Protein AF-A0A533WCR4-F1 (afdb_monomer)

Sequence (95 aa):
MRKASFYWSRDPDLPYRIWPLIVPEEGGPTKIPLSVEDAKTQMFDFFKRFELAGGSLGRGSHRIAASVTVKWGRHSYIEKGQVEGRSRPVVVRIE

Radius of gyration: 18.5 Å; Cα contacts (8 Å, |Δi|>4): 135; chains: 1; bounding box: 47×21×49 Å

Structure (mmCIF, N/CA/C/O backbone):
data_AF-A0A533WCR4-F1
#
_entry.id   AF-A0A533WCR4-F1
#
loop_
_atom_site.group_PDB
_atom_site.id
_atom_site.type_symbol
_atom_site.label_atom_id
_atom_site.label_alt_id
_atom_site.label_comp_id
_atom_site.label_asym_id
_atom_site.label_entity_id
_atom_site.label_seq_id
_atom_site.pdbx_PDB_ins_code
_atom_site.Cartn_x
_atom_site.Cartn_y
_atom_site.Cartn_z
_atom_site.occupancy
_atom_site.B_iso_or_equiv
_atom_site.auth_seq_id
_atom_site.auth_comp_id
_atom_site.auth_asym_id
_atom_site.auth_atom_id
_atom_site.pdbx_PDB_model_num
ATOM 1 N N . MET A 1 1 ? 0.262 10.242 3.939 1.00 79.06 1 MET A N 1
ATOM 2 C CA . MET A 1 1 ? -0.053 9.334 2.822 1.00 79.06 1 MET A CA 1
ATOM 3 C C . MET A 1 1 ? 1.246 8.782 2.265 1.00 79.06 1 MET A C 1
ATOM 5 O O . MET A 1 1 ? 2.071 9.577 1.825 1.00 79.06 1 MET A O 1
ATOM 9 N N . ARG A 1 2 ? 1.430 7.458 2.279 1.00 88.94 2 ARG A N 1
ATOM 10 C CA . ARG A 1 2 ? 2.545 6.789 1.587 1.00 88.94 2 ARG A CA 1
ATOM 11 C C . ARG A 1 2 ? 2.380 6.916 0.070 1.00 88.94 2 ARG A C 1
ATOM 13 O O . ARG A 1 2 ? 1.269 6.769 -0.439 1.00 88.94 2 ARG A O 1
ATOM 20 N N . LYS A 1 3 ? 3.463 7.224 -0.643 1.00 91.94 3 LYS A N 1
ATOM 21 C CA . LYS A 1 3 ? 3.452 7.442 -2.098 1.00 91.94 3 LYS A CA 1
ATO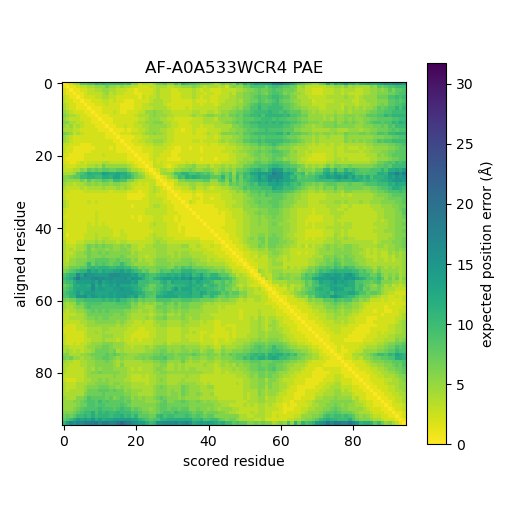M 22 C C . LYS A 1 3 ? 4.602 6.690 -2.752 1.00 91.94 3 LYS A C 1
ATOM 24 O O . LYS A 1 3 ? 5.634 6.483 -2.125 1.00 91.94 3 LYS A O 1
ATOM 29 N N . ALA A 1 4 ? 4.431 6.338 -4.018 1.00 92.38 4 ALA A N 1
ATOM 30 C CA . ALA A 1 4 ? 5.511 5.863 -4.864 1.00 92.38 4 ALA A CA 1
ATOM 31 C C . ALA A 1 4 ? 5.575 6.730 -6.122 1.00 92.38 4 ALA A C 1
ATOM 33 O O . ALA A 1 4 ? 4.537 7.093 -6.678 1.00 92.38 4 ALA A O 1
ATOM 34 N N . SER A 1 5 ? 6.791 7.046 -6.551 1.00 90.44 5 SER A N 1
ATOM 35 C CA . SER A 1 5 ? 7.067 7.731 -7.813 1.00 90.44 5 SER A CA 1
ATOM 36 C C . SER A 1 5 ? 7.979 6.856 -8.653 1.00 90.44 5 SER A C 1
ATOM 38 O O . SER A 1 5 ? 8.891 6.237 -8.117 1.00 90.44 5 SER A O 1
ATOM 40 N N . PHE A 1 6 ? 7.770 6.815 -9.962 1.00 91.25 6 PHE A N 1
ATOM 41 C CA . PHE A 1 6 ? 8.685 6.115 -10.857 1.00 91.25 6 PHE A CA 1
ATOM 42 C C . PHE A 1 6 ? 9.795 7.048 -11.331 1.00 91.25 6 PHE A C 1
ATOM 44 O O . PHE A 1 6 ? 9.535 8.203 -11.671 1.00 91.25 6 PHE A O 1
ATOM 51 N N . TYR A 1 7 ? 11.019 6.535 -11.380 1.00 91.12 7 TYR A N 1
ATOM 52 C CA . TYR A 1 7 ? 12.173 7.234 -11.935 1.00 91.12 7 TYR A CA 1
ATOM 53 C C . TYR A 1 7 ? 12.972 6.311 -12.853 1.00 91.12 7 TYR A C 1
ATOM 55 O O . TYR A 1 7 ? 12.815 5.090 -12.826 1.00 91.12 7 TYR A O 1
ATOM 63 N N . TRP A 1 8 ? 13.823 6.910 -13.683 1.00 92.75 8 TRP A N 1
ATOM 64 C CA . TRP A 1 8 ? 14.737 6.166 -14.538 1.00 92.75 8 TRP A CA 1
ATOM 65 C C . TRP A 1 8 ? 16.043 5.895 -13.789 1.00 92.75 8 TRP A C 1
ATOM 67 O O . TRP A 1 8 ? 16.829 6.815 -13.560 1.00 92.75 8 TRP A O 1
ATOM 77 N N . SER A 1 9 ? 16.279 4.645 -13.411 1.00 92.88 9 SER A N 1
ATOM 78 C CA . SER A 1 9 ? 17.515 4.211 -12.775 1.00 92.88 9 SER A CA 1
ATOM 79 C C . SER A 1 9 ? 18.583 3.825 -13.800 1.00 92.88 9 SER A C 1
ATOM 81 O O . SER A 1 9 ? 18.293 3.348 -14.902 1.00 92.88 9 SER A O 1
ATOM 83 N N . ARG A 1 10 ? 19.843 4.045 -13.418 1.00 93.94 10 ARG A N 1
ATOM 84 C CA . ARG A 1 10 ? 21.040 3.525 -14.103 1.00 93.94 10 ARG A CA 1
ATOM 85 C C . ARG A 1 10 ? 21.769 2.467 -13.277 1.00 93.94 10 ARG A C 1
ATOM 87 O O . ARG A 1 10 ? 22.837 2.027 -13.681 1.00 93.94 10 ARG A O 1
ATOM 94 N N . ASP A 1 11 ? 21.208 2.117 -12.129 1.00 93.38 11 ASP A N 1
ATOM 95 C CA . ASP A 1 11 ? 21.745 1.094 -11.248 1.00 93.38 11 ASP A CA 1
ATOM 96 C C . ASP A 1 11 ? 21.604 -0.287 -11.919 1.00 93.38 11 ASP A C 1
ATOM 98 O O . ASP A 1 11 ? 20.478 -0.662 -12.267 1.00 93.38 11 ASP A O 1
ATOM 102 N N . PRO A 1 12 ? 22.714 -1.005 -12.170 1.00 93.38 12 PRO A N 1
ATOM 103 C CA . PRO A 1 12 ? 22.678 -2.322 -12.795 1.00 93.38 12 PRO A CA 1
ATOM 104 C C . PRO A 1 12 ? 22.119 -3.416 -11.877 1.00 93.38 12 PRO A C 1
ATOM 106 O O . PRO A 1 12 ? 21.704 -4.451 -12.393 1.00 93.38 12 PRO A O 1
ATOM 109 N N . ASP A 1 13 ? 22.086 -3.198 -10.559 1.00 93.81 13 ASP A N 1
ATOM 110 C CA . ASP A 1 13 ? 21.626 -4.194 -9.586 1.00 93.81 13 ASP A CA 1
ATOM 111 C C . ASP A 1 13 ? 20.093 -4.221 -9.463 1.00 93.81 13 ASP A C 1
ATOM 113 O O . ASP A 1 13 ? 19.516 -5.154 -8.902 1.00 93.81 13 ASP A O 1
ATOM 117 N N . LEU A 1 14 ? 19.405 -3.215 -10.017 1.00 94.19 14 LEU A N 1
ATOM 118 C CA . LEU A 1 14 ? 17.947 -3.153 -10.034 1.00 94.19 14 LEU A CA 1
ATOM 119 C C . LEU A 1 14 ? 17.362 -3.936 -11.217 1.00 94.19 14 LEU A C 1
ATOM 121 O O . LEU A 1 14 ? 17.875 -3.869 -12.336 1.00 94.19 14 LEU A O 1
ATOM 125 N N . PRO A 1 15 ? 16.211 -4.608 -11.033 1.00 93.06 15 PRO A N 1
ATOM 126 C CA . PRO A 1 15 ? 15.669 -5.507 -12.050 1.00 93.06 15 PRO A CA 1
ATOM 127 C C . PRO A 1 15 ? 15.113 -4.782 -13.288 1.00 93.06 15 PRO A C 1
ATOM 129 O O . PRO A 1 15 ? 14.990 -5.396 -14.347 1.00 93.06 15 PRO A O 1
ATOM 132 N N . TYR A 1 16 ? 14.772 -3.487 -13.189 1.00 93.88 16 TYR A N 1
ATOM 133 C CA . TYR A 1 16 ? 14.260 -2.697 -14.315 1.00 93.88 16 TYR A CA 1
ATOM 134 C C . TYR A 1 16 ? 14.784 -1.258 -14.310 1.00 93.88 16 TYR A C 1
ATOM 136 O O . TYR A 1 16 ? 15.026 -0.661 -13.264 1.00 93.88 16 TYR A O 1
ATOM 144 N N . ARG A 1 17 ? 14.869 -0.658 -15.508 1.00 92.12 17 ARG A N 1
ATOM 145 C CA . ARG A 1 17 ? 15.287 0.745 -15.686 1.00 92.12 17 ARG A CA 1
ATOM 146 C C . ARG A 1 17 ? 14.286 1.756 -15.144 1.00 92.12 17 ARG A C 1
ATOM 148 O O . ARG A 1 17 ? 14.699 2.796 -14.657 1.00 92.12 17 ARG A O 1
ATOM 155 N N . ILE A 1 18 ? 12.986 1.494 -15.261 1.00 91.50 18 ILE A N 1
ATOM 156 C CA . ILE A 1 18 ? 11.967 2.319 -14.605 1.00 91.50 18 ILE A CA 1
ATOM 157 C C . ILE A 1 18 ? 11.672 1.658 -13.269 1.00 91.50 18 ILE A C 1
ATOM 159 O O . ILE A 1 18 ? 11.215 0.517 -13.239 1.00 91.50 18 ILE A O 1
ATOM 163 N N . TRP A 1 19 ? 11.940 2.369 -12.181 1.00 94.44 19 TRP A N 1
ATOM 164 C CA . TRP A 1 19 ? 11.926 1.785 -10.847 1.00 94.44 19 TRP A CA 1
ATOM 165 C C . TRP A 1 19 ? 11.166 2.666 -9.848 1.00 94.44 19 TRP A C 1
ATOM 167 O O . TRP A 1 19 ? 11.160 3.892 -10.013 1.00 94.44 19 TRP A O 1
ATOM 177 N N . PRO A 1 20 ? 10.452 2.089 -8.858 1.00 93.88 20 PRO A N 1
ATOM 178 C CA . PRO A 1 20 ? 9.733 2.873 -7.872 1.00 93.88 20 PRO A CA 1
ATOM 179 C C . PRO A 1 20 ? 10.679 3.426 -6.803 1.00 93.88 20 PRO A C 1
ATOM 181 O O . PRO A 1 20 ? 11.535 2.734 -6.263 1.00 93.88 20 PRO A O 1
ATOM 184 N N . LEU A 1 21 ? 10.446 4.679 -6.446 1.00 94.00 21 LEU A N 1
ATOM 185 C CA . LEU A 1 21 ? 10.966 5.337 -5.261 1.00 94.00 21 LEU A CA 1
ATOM 186 C C . LEU A 1 21 ? 9.816 5.478 -4.264 1.00 94.00 21 LEU A C 1
ATOM 188 O O . LEU A 1 21 ? 8.821 6.149 -4.558 1.00 94.00 21 LEU A O 1
ATOM 192 N N . ILE A 1 22 ? 9.937 4.848 -3.097 1.00 94.06 22 ILE A N 1
ATOM 193 C CA . ILE A 1 22 ? 8.889 4.846 -2.074 1.00 94.06 22 ILE A CA 1
ATOM 194 C C . ILE A 1 22 ? 9.141 5.987 -1.094 1.00 94.06 22 ILE A C 1
ATOM 196 O O . ILE A 1 22 ? 10.178 6.061 -0.435 1.00 94.06 22 ILE A O 1
ATOM 200 N N . VAL A 1 23 ? 8.155 6.871 -0.979 1.00 91.38 23 VAL A N 1
ATOM 201 C CA . VAL A 1 23 ? 8.147 7.996 -0.048 1.00 91.38 23 VAL A CA 1
ATOM 202 C C . VAL A 1 23 ? 7.301 7.603 1.168 1.00 91.38 23 VAL A C 1
ATOM 204 O O . VAL A 1 23 ? 6.078 7.430 1.035 1.00 91.38 23 VAL A O 1
ATOM 207 N N . PRO A 1 24 ? 7.917 7.424 2.352 1.00 85.75 24 PRO A N 1
ATOM 208 C CA . PRO A 1 24 ? 7.183 7.082 3.559 1.00 85.75 24 PRO A CA 1
ATOM 209 C C . PRO A 1 24 ? 6.273 8.234 3.995 1.00 85.75 24 PRO A C 1
ATOM 211 O O . PRO A 1 24 ? 6.497 9.402 3.694 1.00 85.75 24 PRO A O 1
ATOM 214 N N . GLU A 1 25 ? 5.222 7.887 4.729 1.00 81.50 25 GLU A N 1
ATOM 215 C CA . GLU A 1 25 ? 4.220 8.849 5.189 1.00 81.50 25 GLU A CA 1
ATOM 216 C C . GLU A 1 25 ? 4.758 9.841 6.229 1.00 81.50 25 GLU A C 1
ATOM 218 O O . GLU A 1 25 ? 4.305 10.980 6.266 1.00 81.50 25 GLU A O 1
ATOM 223 N N . GLU A 1 26 ? 5.723 9.416 7.043 1.00 78.19 26 GLU A N 1
ATOM 224 C CA . GLU A 1 26 ? 6.204 10.137 8.231 1.00 78.19 26 GLU A CA 1
ATOM 225 C C . GLU A 1 26 ? 7.410 11.051 7.945 1.00 78.19 26 GLU A C 1
ATOM 227 O O . GLU A 1 26 ? 8.113 11.460 8.860 1.00 78.19 26 GLU A O 1
ATOM 232 N N . GLY A 1 27 ? 7.682 11.363 6.672 1.00 74.62 27 GLY A N 1
ATOM 233 C CA . GLY A 1 27 ? 8.770 12.276 6.290 1.00 74.62 27 GLY A CA 1
ATOM 234 C C . GLY A 1 27 ? 10.185 11.690 6.394 1.00 74.62 27 GLY A C 1
ATOM 235 O O . GLY A 1 27 ? 11.158 12.429 6.285 1.00 74.62 27 GLY A O 1
ATOM 236 N N . GLY A 1 28 ? 10.312 10.374 6.589 1.00 79.81 28 GLY A N 1
ATOM 237 C CA . GLY A 1 28 ? 11.597 9.670 6.560 1.00 79.81 28 GLY A CA 1
ATOM 238 C C . GLY A 1 28 ? 12.257 9.640 5.169 1.00 79.81 28 GLY A C 1
ATOM 239 O O . GLY A 1 28 ? 11.639 10.038 4.176 1.00 79.81 28 GLY A O 1
ATOM 240 N N . PRO A 1 29 ? 13.501 9.131 5.073 1.00 85.81 29 PRO A N 1
ATOM 241 C CA . PRO A 1 29 ? 14.209 9.044 3.804 1.00 85.81 29 PRO A CA 1
ATOM 242 C C . PRO A 1 29 ? 13.446 8.162 2.816 1.00 85.81 29 PRO A C 1
ATOM 244 O O . PRO A 1 29 ? 12.850 7.141 3.179 1.00 85.81 29 PRO A O 1
ATOM 247 N N . THR A 1 30 ? 13.478 8.564 1.550 1.00 88.38 30 THR A N 1
ATOM 248 C CA . THR A 1 30 ? 12.925 7.771 0.457 1.00 88.38 30 THR A CA 1
ATOM 249 C C . THR A 1 30 ? 13.653 6.442 0.357 1.00 88.38 30 THR A C 1
ATOM 251 O O . THR A 1 30 ? 14.879 6.395 0.463 1.00 88.38 30 THR A O 1
ATOM 254 N N . LYS A 1 31 ? 12.905 5.370 0.120 1.00 91.62 31 LYS A N 1
ATOM 255 C CA . LYS A 1 31 ? 13.451 4.023 -0.002 1.00 91.62 31 LYS A CA 1
ATOM 256 C C . LYS A 1 31 ? 13.431 3.581 -1.458 1.00 91.62 31 LYS A C 1
ATOM 258 O O . LYS A 1 31 ? 12.423 3.753 -2.145 1.00 91.62 31 LYS A O 1
ATOM 263 N N . ILE A 1 32 ? 14.549 3.021 -1.907 1.00 94.50 32 ILE A N 1
ATOM 264 C CA . ILE A 1 32 ? 14.683 2.367 -3.208 1.00 94.50 32 ILE A CA 1
ATOM 265 C C . ILE A 1 32 ? 14.611 0.864 -2.934 1.00 94.50 32 ILE A C 1
ATOM 267 O O . ILE A 1 32 ? 15.513 0.343 -2.277 1.00 94.50 32 ILE A O 1
ATOM 271 N N . PRO A 1 33 ? 13.542 0.173 -3.356 1.00 95.19 33 PRO A N 1
ATOM 272 C CA . PRO A 1 33 ? 13.452 -1.269 -3.184 1.00 95.19 33 PRO A CA 1
ATOM 273 C C . PRO A 1 33 ? 14.514 -1.992 -4.009 1.00 95.19 33 PRO A C 1
ATOM 275 O O . PRO A 1 33 ? 14.874 -1.516 -5.082 1.00 95.19 33 PRO A O 1
ATOM 278 N N . LEU A 1 34 ? 14.981 -3.150 -3.553 1.00 95.25 34 LEU A N 1
ATOM 279 C CA . LEU A 1 34 ? 15.994 -3.937 -4.277 1.00 95.25 34 LEU A CA 1
ATOM 280 C C . LEU A 1 34 ? 15.378 -5.002 -5.198 1.00 95.25 34 LEU A C 1
ATOM 282 O O . LEU A 1 34 ? 16.036 -5.519 -6.094 1.00 95.25 34 LEU A O 1
ATOM 286 N N . SER A 1 35 ? 14.099 -5.324 -5.003 1.00 95.62 35 SER A N 1
ATOM 287 C CA . SER A 1 35 ? 13.350 -6.280 -5.823 1.00 95.62 35 SER A CA 1
ATOM 288 C C . SER A 1 35 ? 11.877 -5.886 -5.942 1.00 95.62 35 SER A C 1
ATOM 290 O O . SER A 1 35 ? 11.402 -4.948 -5.295 1.00 95.62 35 SER A O 1
ATOM 292 N N . VAL A 1 36 ? 11.130 -6.598 -6.790 1.00 93.81 36 VAL A N 1
ATOM 293 C CA . VAL A 1 36 ? 9.683 -6.377 -6.949 1.00 93.81 36 VAL A CA 1
ATOM 294 C C . VAL A 1 36 ? 8.938 -6.756 -5.669 1.00 93.81 36 VAL A C 1
ATOM 296 O O . VAL A 1 36 ? 8.003 -6.066 -5.266 1.00 93.81 36 VAL A O 1
ATOM 299 N N . GLU A 1 37 ? 9.354 -7.838 -5.020 1.00 95.44 37 GLU A N 1
ATOM 300 C CA . GLU A 1 37 ? 8.812 -8.316 -3.749 1.00 95.44 37 GLU A CA 1
ATOM 301 C C . GLU A 1 37 ? 9.047 -7.284 -2.647 1.00 95.44 37 GLU A C 1
AT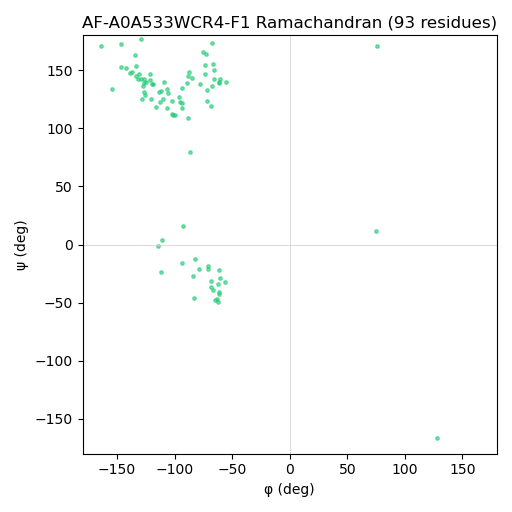OM 303 O O . GLU A 1 37 ? 8.106 -6.897 -1.956 1.00 95.44 37 GLU A O 1
ATOM 308 N N . ASP A 1 38 ? 10.268 -6.757 -2.556 1.00 94.75 38 ASP A N 1
ATOM 309 C CA . ASP A 1 38 ? 10.612 -5.699 -1.610 1.00 94.75 38 ASP A CA 1
ATOM 310 C C . ASP A 1 38 ? 9.782 -4.428 -1.869 1.00 94.75 38 ASP A C 1
ATOM 312 O O . ASP A 1 38 ? 9.232 -3.832 -0.942 1.00 94.75 38 ASP A O 1
ATOM 316 N N . ALA A 1 39 ? 9.564 -4.060 -3.138 1.00 93.44 39 ALA A N 1
ATOM 317 C CA . ALA A 1 39 ? 8.704 -2.931 -3.489 1.00 93.44 39 ALA A CA 1
ATOM 318 C C . ALA A 1 39 ? 7.252 -3.133 -3.025 1.00 93.44 39 ALA A C 1
ATOM 320 O O . ALA A 1 39 ? 6.637 -2.200 -2.498 1.00 93.44 39 ALA A O 1
ATOM 321 N N . LYS A 1 40 ? 6.703 -4.345 -3.192 1.00 92.88 40 LYS A N 1
ATOM 322 C CA . LYS A 1 40 ? 5.346 -4.684 -2.736 1.00 92.88 40 LYS A CA 1
ATOM 323 C C . LYS A 1 40 ? 5.238 -4.566 -1.223 1.00 92.88 40 LYS A C 1
ATOM 325 O O . LYS A 1 40 ? 4.333 -3.885 -0.746 1.00 92.88 40 LYS A O 1
ATOM 330 N N . THR A 1 41 ? 6.173 -5.157 -0.486 1.00 93.12 41 THR A N 1
ATOM 331 C CA . THR A 1 41 ? 6.156 -5.130 0.978 1.00 93.12 41 THR A CA 1
ATOM 332 C C . THR A 1 41 ? 6.330 -3.713 1.508 1.00 93.12 41 THR A C 1
ATOM 334 O O . THR A 1 41 ? 5.518 -3.241 2.302 1.00 93.12 41 THR A O 1
ATOM 337 N N . GLN A 1 42 ? 7.308 -2.958 1.010 1.00 91.25 42 GLN A N 1
ATOM 338 C CA . GLN A 1 42 ? 7.509 -1.580 1.453 1.00 91.25 42 GLN A CA 1
ATOM 339 C C . GLN A 1 42 ? 6.309 -0.667 1.147 1.00 91.25 42 GLN A C 1
ATOM 341 O O . GLN A 1 42 ? 6.016 0.250 1.924 1.00 91.25 42 GLN A O 1
ATOM 346 N N . MET A 1 43 ? 5.600 -0.890 0.037 1.00 90.94 43 MET A N 1
ATOM 347 C CA . MET A 1 43 ? 4.457 -0.058 -0.339 1.00 90.94 43 MET A CA 1
ATOM 348 C C . MET A 1 43 ? 3.158 -0.475 0.364 1.00 90.94 43 MET A C 1
ATOM 350 O O . MET A 1 43 ? 2.444 0.395 0.867 1.00 90.94 43 MET A O 1
ATOM 354 N N . PHE A 1 44 ? 2.852 -1.773 0.408 1.00 90.25 44 PHE A N 1
ATOM 355 C CA . PHE A 1 44 ? 1.524 -2.286 0.759 1.00 90.25 44 PHE A CA 1
ATOM 356 C C . PHE A 1 44 ? 1.461 -3.027 2.097 1.00 90.25 44 PHE A C 1
ATOM 358 O O . PHE A 1 44 ? 0.399 -3.016 2.720 1.00 90.25 44 PHE A O 1
ATOM 365 N N . ASP A 1 45 ? 2.571 -3.575 2.595 1.00 90.31 45 ASP A N 1
ATOM 366 C CA . ASP A 1 45 ? 2.599 -4.244 3.899 1.00 90.31 45 ASP A CA 1
ATOM 367 C C . ASP A 1 45 ? 2.860 -3.206 4.996 1.00 90.31 45 ASP A C 1
ATOM 369 O O . ASP A 1 45 ? 3.980 -2.997 5.469 1.00 90.31 45 ASP A O 1
ATOM 373 N N . PHE A 1 46 ? 1.807 -2.482 5.382 1.00 85.88 46 PHE A N 1
ATOM 374 C CA . PHE A 1 46 ? 1.876 -1.489 6.449 1.00 85.88 46 PHE A CA 1
ATOM 375 C C . PHE A 1 46 ? 0.905 -1.778 7.584 1.00 85.88 46 PHE A C 1
ATOM 377 O O . PHE A 1 46 ? -0.222 -2.229 7.391 1.00 85.88 46 PHE A O 1
ATOM 384 N N . PHE A 1 47 ? 1.342 -1.425 8.789 1.00 87.56 47 PHE A N 1
ATOM 385 C CA . PHE A 1 47 ? 0.506 -1.395 9.973 1.00 87.56 47 PHE A CA 1
ATOM 386 C C . PHE A 1 47 ? 0.291 0.058 10.387 1.00 87.56 47 PHE A C 1
ATOM 388 O O . PHE A 1 47 ? 1.256 0.799 10.579 1.00 87.56 47 PHE A O 1
ATOM 395 N N . LYS A 1 48 ? -0.971 0.475 10.519 1.00 86.50 48 LYS A N 1
ATOM 396 C CA . LYS A 1 48 ? -1.327 1.806 11.016 1.00 86.50 48 LYS A CA 1
ATOM 397 C C . LYS A 1 48 ? -2.329 1.681 12.152 1.00 86.50 48 LYS A C 1
ATOM 399 O O . LYS A 1 48 ? -3.383 1.068 11.993 1.00 86.50 48 LYS A O 1
ATOM 404 N N . ARG A 1 49 ? -1.990 2.275 13.294 1.00 88.56 49 ARG A N 1
ATOM 405 C CA . ARG A 1 49 ? -2.871 2.366 14.458 1.00 88.56 49 ARG A CA 1
ATOM 406 C C . ARG A 1 49 ? -3.621 3.691 14.411 1.00 88.56 49 ARG A C 1
ATOM 408 O O . ARG A 1 49 ? -3.022 4.731 14.156 1.00 88.56 49 ARG A O 1
ATOM 415 N N . PHE A 1 50 ? -4.923 3.636 14.657 1.00 86.81 50 PHE A N 1
ATOM 416 C CA . PHE A 1 50 ? -5.763 4.815 14.822 1.00 86.81 50 PHE A CA 1
ATOM 417 C C . PHE A 1 50 ? -6.233 4.854 16.269 1.00 86.81 50 PHE A C 1
ATOM 419 O O . PHE A 1 50 ? -6.841 3.896 16.745 1.00 86.81 50 PHE A O 1
ATOM 426 N N . GLU A 1 51 ? -5.936 5.945 16.960 1.00 87.56 51 GLU A N 1
ATOM 427 C CA . GLU A 1 51 ? -6.419 6.185 18.315 1.00 87.56 51 GLU A CA 1
ATOM 428 C C . GLU A 1 51 ? -7.680 7.043 18.231 1.00 87.56 51 GLU A C 1
ATOM 430 O O . GLU A 1 51 ? -7.685 8.113 17.624 1.00 87.56 51 GLU A O 1
ATOM 435 N N . LEU A 1 52 ? -8.775 6.535 18.793 1.00 85.56 52 LEU A N 1
ATOM 436 C CA . LEU A 1 52 ? -10.072 7.200 18.802 1.00 85.56 52 LEU A CA 1
ATOM 437 C C . LEU A 1 52 ? -10.436 7.506 20.252 1.00 85.56 52 LEU A C 1
ATOM 439 O O . LEU A 1 52 ? -10.575 6.595 21.066 1.00 85.56 52 LEU A O 1
ATOM 443 N N . ALA A 1 53 ? -10.596 8.787 20.579 1.00 84.75 53 ALA A N 1
ATOM 444 C CA . ALA A 1 53 ?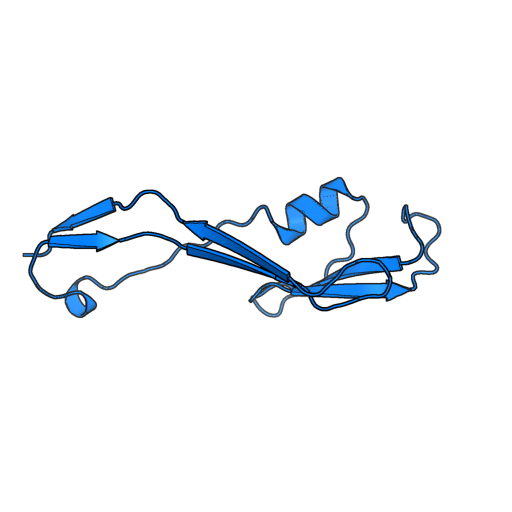 -11.072 9.192 21.894 1.00 84.75 53 ALA A CA 1
ATOM 445 C C . ALA A 1 53 ? -12.565 8.856 22.025 1.00 84.75 53 ALA A C 1
ATOM 447 O O . ALA A 1 53 ? -13.374 9.344 21.244 1.00 84.75 53 ALA A O 1
ATOM 448 N N . GLY A 1 54 ? -12.964 8.069 23.028 1.00 80.62 54 GLY A N 1
ATOM 449 C CA . GLY A 1 54 ? -14.377 7.697 23.213 1.00 80.62 54 GLY A CA 1
ATOM 450 C C . GLY A 1 54 ? -15.319 8.907 23.328 1.00 80.62 54 GLY A C 1
ATOM 451 O O . GLY A 1 54 ? -16.436 8.883 22.817 1.00 80.62 54 GLY A O 1
ATOM 452 N N . GLY A 1 55 ? -14.830 10.013 23.898 1.00 81.56 55 GLY A N 1
ATOM 453 C CA . GLY A 1 55 ? -15.578 11.268 23.975 1.00 81.56 55 GLY A CA 1
ATOM 454 C C . GLY A 1 55 ? -15.957 11.869 22.614 1.00 81.56 55 GLY A C 1
ATOM 455 O O . GLY A 1 55 ? -16.994 12.516 22.527 1.00 81.56 55 GLY A O 1
ATOM 456 N N . SER A 1 56 ? -15.182 11.635 21.545 1.00 83.50 56 SER A N 1
ATOM 457 C CA . SER A 1 56 ? -15.501 12.166 20.209 1.00 83.50 56 SER A CA 1
ATOM 458 C C . SER A 1 56 ? -16.577 11.364 19.475 1.00 83.50 56 SER A C 1
ATOM 460 O O . SER A 1 56 ? -17.214 11.888 18.566 1.00 83.50 56 SER A O 1
ATOM 462 N N . LEU A 1 57 ? -16.796 10.108 19.872 1.00 85.50 57 LEU A N 1
ATOM 463 C CA . LEU A 1 57 ? -17.842 9.245 19.322 1.00 85.50 57 LEU A CA 1
ATOM 464 C C . LEU A 1 57 ? -19.197 9.486 20.008 1.00 85.50 57 LEU A C 1
ATOM 466 O O . LEU A 1 57 ? -20.243 9.291 19.395 1.00 85.50 57 LEU A O 1
ATOM 470 N N . GLY A 1 58 ? -19.187 9.943 21.264 1.00 85.75 58 GLY A N 1
ATOM 471 C CA . GLY A 1 58 ? -20.393 10.145 22.065 1.00 85.75 58 GLY A CA 1
ATOM 472 C C . GLY A 1 58 ? -20.994 8.835 22.587 1.00 85.75 58 GLY A C 1
ATOM 473 O O . GLY A 1 58 ? -20.581 7.735 22.214 1.00 85.75 58 GLY A O 1
ATOM 474 N N . ARG A 1 59 ? -21.981 8.947 23.480 1.00 90.06 59 ARG A N 1
ATOM 475 C CA . ARG A 1 59 ? -22.653 7.786 24.084 1.00 90.06 59 ARG A CA 1
ATOM 476 C C . ARG A 1 59 ? -23.436 6.992 23.043 1.00 90.06 59 ARG A C 1
ATOM 478 O O . ARG A 1 59 ? -24.078 7.572 22.170 1.00 90.06 59 ARG A O 1
ATOM 485 N N . GLY A 1 60 ? -23.429 5.670 23.170 1.00 90.56 60 GLY A N 1
ATOM 486 C CA . GLY A 1 60 ? -24.187 4.769 22.305 1.00 90.56 60 GLY A CA 1
ATOM 487 C C . GLY A 1 60 ? -23.352 3.651 21.689 1.00 90.56 60 GLY A C 1
ATOM 488 O O . GLY A 1 60 ? -22.243 3.351 22.127 1.00 90.56 60 GLY A O 1
ATOM 489 N N . SER A 1 61 ? -23.932 2.987 20.686 1.00 92.38 61 SER A N 1
ATOM 490 C CA . SER A 1 61 ? -23.295 1.893 19.951 1.00 92.38 61 SER A CA 1
ATOM 491 C C . SER A 1 61 ? -22.795 2.384 18.596 1.00 92.38 61 SER A C 1
ATOM 493 O O . SER A 1 61 ? -23.573 2.875 17.780 1.00 92.38 61 SER A O 1
ATOM 495 N N . HIS A 1 62 ? -21.501 2.204 18.350 1.00 91.75 62 HIS A N 1
ATOM 496 C CA . HIS A 1 62 ? -20.800 2.685 17.166 1.00 91.75 62 HIS A CA 1
ATOM 497 C C . HIS A 1 62 ? -20.218 1.524 16.374 1.00 91.75 62 HIS A C 1
ATOM 499 O O . HIS A 1 62 ? -19.644 0.597 16.944 1.00 91.75 62 HIS A O 1
ATOM 505 N N . ARG A 1 63 ? -20.332 1.581 15.043 1.00 92.94 63 ARG A N 1
ATOM 506 C CA . ARG A 1 63 ? -19.684 0.631 14.127 1.00 92.94 63 ARG A CA 1
ATOM 507 C C . ARG A 1 63 ? -18.453 1.277 13.515 1.00 92.94 63 ARG A C 1
ATOM 509 O O . ARG A 1 63 ? -18.572 2.189 12.702 1.00 92.94 63 ARG A O 1
ATOM 516 N N . ILE A 1 64 ? -17.284 0.767 13.869 1.00 92.31 64 ILE A N 1
ATOM 517 C CA . ILE A 1 64 ? -15.993 1.279 13.416 1.00 92.31 64 ILE A CA 1
ATOM 518 C C . ILE A 1 64 ? -15.427 0.308 12.383 1.00 92.31 64 ILE A C 1
ATOM 520 O O . ILE A 1 64 ? -15.383 -0.896 12.616 1.00 92.31 64 ILE A O 1
ATOM 524 N N . ALA A 1 65 ? -14.999 0.817 11.231 1.00 93.75 65 ALA A N 1
ATOM 525 C CA . ALA A 1 65 ? -14.338 0.030 10.195 1.00 93.75 65 ALA A CA 1
ATOM 526 C C . ALA A 1 65 ? -13.164 0.819 9.616 1.00 93.75 65 ALA A C 1
ATOM 528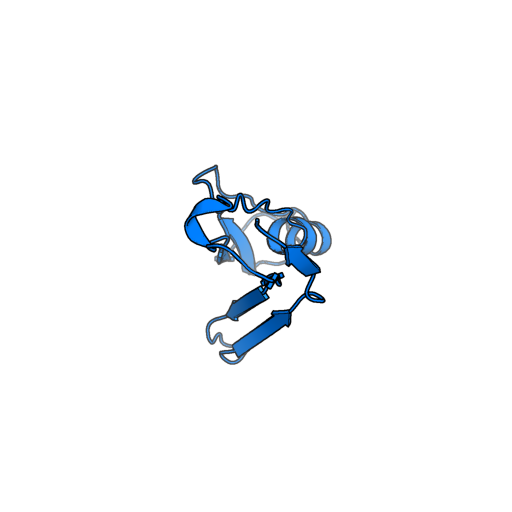 O O . ALA A 1 65 ? -13.237 2.042 9.500 1.00 93.75 65 ALA A O 1
ATOM 529 N N . ALA A 1 66 ? -12.113 0.115 9.207 1.00 92.38 66 ALA A N 1
ATOM 530 C CA . ALA A 1 66 ? -11.014 0.704 8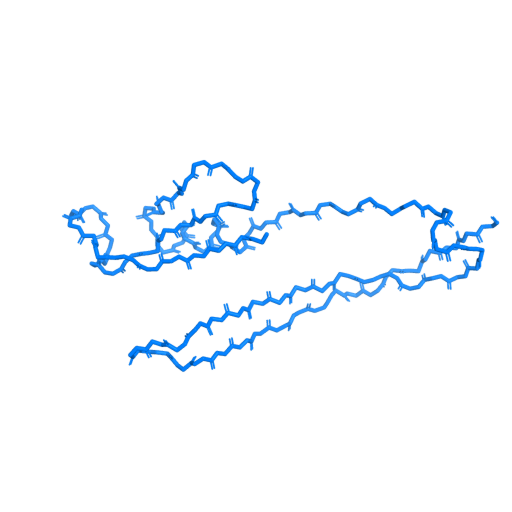.459 1.00 92.38 66 ALA A CA 1
ATOM 531 C C . ALA A 1 66 ? -11.319 0.659 6.957 1.00 92.38 66 ALA A C 1
ATOM 533 O O . ALA A 1 66 ? -11.923 -0.295 6.458 1.00 92.38 66 ALA A O 1
ATOM 534 N N . SER A 1 67 ? -10.877 1.685 6.234 1.00 93.19 67 SER A N 1
ATOM 535 C CA . SER A 1 67 ? -10.878 1.705 4.772 1.00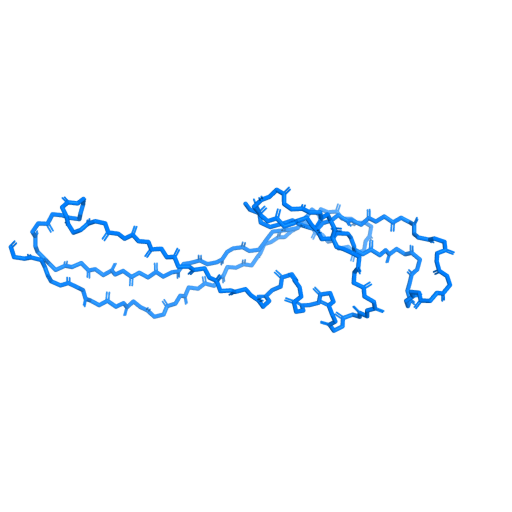 93.19 67 SER A CA 1
ATOM 536 C C . SER A 1 67 ? -9.482 2.040 4.268 1.00 93.19 67 SER A C 1
ATOM 538 O O . SER A 1 67 ? -8.765 2.834 4.879 1.00 93.19 67 SER A O 1
ATOM 540 N N . VAL A 1 68 ? -9.090 1.394 3.178 1.00 92.31 68 VAL A N 1
ATOM 541 C CA . VAL A 1 68 ? -7.825 1.624 2.489 1.00 92.31 68 VAL A 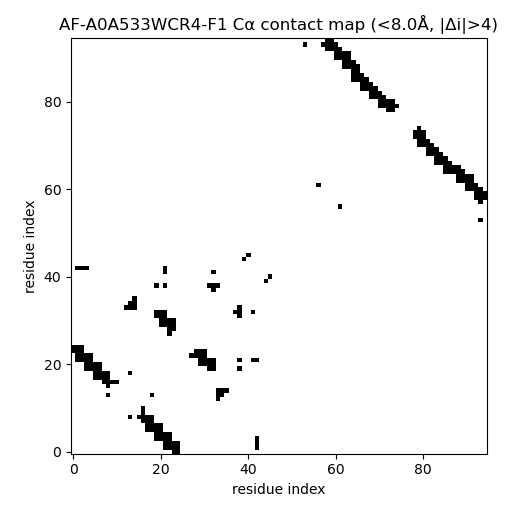CA 1
ATOM 542 C C . VAL A 1 68 ? -8.148 1.901 1.034 1.00 92.31 68 VAL A C 1
ATOM 544 O O . VAL A 1 68 ? -8.891 1.154 0.403 1.00 92.31 68 VAL A O 1
ATOM 547 N N . THR A 1 69 ? -7.564 2.966 0.502 1.00 94.00 69 THR A N 1
ATOM 548 C CA . THR A 1 69 ? -7.712 3.342 -0.900 1.00 94.00 69 THR A CA 1
ATOM 549 C C . THR A 1 69 ? -6.334 3.486 -1.513 1.00 94.00 69 THR A C 1
ATOM 551 O O . THR A 1 69 ? -5.491 4.222 -0.999 1.00 94.00 69 THR A O 1
ATOM 554 N N . VAL A 1 70 ? -6.119 2.816 -2.638 1.00 93.81 70 VAL A N 1
ATOM 555 C CA . VAL A 1 70 ? -4.916 2.955 -3.456 1.00 93.81 70 VAL A CA 1
ATOM 556 C C . VAL A 1 70 ? -5.325 3.612 -4.763 1.00 93.81 70 VAL A C 1
ATOM 558 O O . VAL A 1 70 ? -6.310 3.212 -5.376 1.00 93.81 70 VAL A O 1
ATOM 561 N N . LYS A 1 71 ? -4.582 4.636 -5.182 1.00 94.94 71 LYS A N 1
ATOM 562 C CA . LYS A 1 71 ? -4.826 5.367 -6.430 1.00 94.94 71 LYS A CA 1
ATOM 563 C C . LYS A 1 71 ? -3.531 5.488 -7.209 1.00 94.94 71 LYS A C 1
ATOM 565 O O . LYS A 1 71 ? -2.470 5.649 -6.607 1.00 94.94 71 LYS A O 1
ATOM 570 N N . TRP A 1 72 ? -3.630 5.467 -8.528 1.00 94.38 72 TRP A N 1
ATOM 571 C CA . TRP A 1 72 ? -2.495 5.680 -9.417 1.00 94.38 72 TRP A CA 1
ATOM 572 C C . TRP A 1 72 ? -2.877 6.592 -10.581 1.00 94.38 72 TRP A C 1
ATOM 574 O O . TRP A 1 72 ? -4.028 6.645 -11.028 1.00 94.38 72 TRP A O 1
ATOM 584 N N . GLY A 1 73 ? -1.886 7.356 -11.037 1.00 93.94 73 GLY A N 1
ATOM 585 C CA . GLY A 1 73 ? -2.013 8.218 -12.203 1.00 93.94 73 GLY A CA 1
ATOM 586 C C . GLY A 1 73 ? -1.987 7.421 -13.503 1.00 93.94 73 GLY A C 1
ATOM 587 O O . GLY A 1 73 ? -1.598 6.254 -13.533 1.00 93.94 73 GLY A O 1
ATOM 588 N N . ARG A 1 74 ? -2.389 8.076 -14.592 1.00 93.06 74 ARG A N 1
ATOM 589 C CA . ARG A 1 74 ? -2.210 7.528 -15.935 1.00 93.06 74 ARG A CA 1
ATOM 590 C C . ARG A 1 74 ? -0.729 7.587 -16.310 1.00 93.06 74 ARG A C 1
ATOM 592 O O . ARG A 1 74 ? -0.105 8.638 -16.188 1.00 93.06 74 ARG A O 1
ATOM 599 N N . HIS A 1 75 ? -0.213 6.486 -16.834 1.00 86.12 75 HIS A N 1
ATOM 600 C CA . HIS A 1 75 ? 1.087 6.393 -17.493 1.00 86.12 75 HIS A CA 1
ATOM 601 C C . HIS A 1 75 ? 0.925 5.714 -18.859 1.00 86.12 75 HIS A C 1
ATOM 603 O O . HIS A 1 75 ? -0.165 5.289 -19.229 1.00 86.12 75 HIS A O 1
ATOM 609 N N . SER A 1 76 ? 2.007 5.607 -19.632 1.00 86.62 76 SER A N 1
ATOM 610 C CA . SER A 1 76 ? 1.982 4.958 -20.953 1.00 86.62 76 SER A CA 1
ATOM 611 C C . SER A 1 76 ? 1.585 3.476 -20.912 1.00 86.62 76 SER A C 1
ATOM 613 O O . SER A 1 76 ? 1.136 2.945 -21.920 1.00 86.62 76 SER A O 1
ATOM 615 N N . TYR A 1 77 ? 1.744 2.818 -19.761 1.00 81.88 77 TYR A N 1
ATOM 616 C CA . TYR A 1 77 ? 1.506 1.385 -19.561 1.00 81.88 77 TYR A CA 1
ATOM 617 C C . TYR A 1 77 ? 0.333 1.074 -18.617 1.00 81.88 77 TYR A C 1
ATOM 619 O O . TYR A 1 77 ? 0.055 -0.095 -18.360 1.00 81.88 77 TYR A O 1
ATOM 627 N N . ILE A 1 78 ? -0.339 2.088 -18.060 1.00 89.69 78 ILE A N 1
ATOM 628 C CA . ILE A 1 78 ? -1.488 1.891 -17.169 1.00 89.69 78 ILE A CA 1
ATOM 629 C C . ILE A 1 78 ? -2.410 3.111 -17.201 1.00 89.69 78 ILE A C 1
ATOM 631 O O . ILE A 1 78 ? -1.964 4.255 -17.101 1.00 89.69 78 ILE A O 1
ATOM 635 N N . GLU A 1 79 ? -3.713 2.876 -17.317 1.00 95.81 79 GLU A N 1
ATOM 636 C CA . GLU A 1 79 ? -4.702 3.944 -17.191 1.00 95.81 79 GLU A CA 1
ATOM 637 C C . GLU A 1 79 ? -4.857 4.387 -15.738 1.00 95.81 79 GLU A C 1
ATOM 639 O O . GLU A 1 79 ? -4.617 3.617 -14.806 1.00 95.81 79 GLU A O 1
ATOM 644 N N . LYS A 1 80 ? -5.282 5.641 -15.537 1.00 97.06 80 LYS A N 1
ATOM 645 C CA . LYS A 1 80 ? -5.578 6.143 -14.188 1.00 97.06 80 LYS A CA 1
ATOM 646 C C . LYS A 1 80 ? -6.601 5.229 -13.512 1.00 97.06 80 LYS A C 1
ATOM 648 O O . LYS A 1 80 ? -7.574 4.810 -14.139 1.00 97.06 80 LYS A O 1
ATOM 653 N N . GLY A 1 81 ? -6.420 4.970 -12.226 1.00 97.44 81 GLY A N 1
ATOM 654 C CA . GLY A 1 81 ? -7.312 4.063 -11.520 1.00 97.44 81 GLY A CA 1
ATOM 655 C C . GLY A 1 81 ? -7.217 4.167 -10.012 1.00 97.44 81 GLY A C 1
ATOM 656 O O . GLY A 1 81 ? -6.366 4.863 -9.450 1.00 97.44 81 GLY A O 1
ATOM 657 N N . GLN A 1 82 ? -8.152 3.482 -9.363 1.00 97.00 82 GLN A N 1
ATOM 658 C CA . GLN A 1 82 ? -8.173 3.317 -7.923 1.00 97.00 82 GLN A CA 1
ATOM 659 C C . GLN A 1 82 ? -8.746 1.954 -7.545 1.00 97.00 82 GLN A C 1
ATOM 661 O O . GLN A 1 82 ? -9.578 1.402 -8.263 1.00 97.00 82 GLN A O 1
ATOM 666 N N . VAL A 1 83 ? -8.326 1.447 -6.391 1.00 96.00 83 VAL A N 1
ATOM 667 C CA . VAL A 1 83 ? -8.914 0.283 -5.730 1.00 96.00 83 VAL A CA 1
ATOM 668 C C . VAL A 1 83 ? -9.148 0.614 -4.263 1.00 96.00 83 VAL A C 1
ATOM 670 O O . VAL A 1 83 ? -8.360 1.328 -3.636 1.00 96.00 83 VAL A O 1
ATOM 673 N N . GLU A 1 84 ? -10.252 0.116 -3.724 1.00 96.69 84 GLU A N 1
ATOM 674 C CA . GLU A 1 84 ? -10.673 0.361 -2.351 1.00 96.69 84 GLU A CA 1
ATOM 675 C C . GLU A 1 84 ? -10.932 -0.966 -1.642 1.00 96.69 84 GLU A C 1
ATOM 677 O O . GLU A 1 84 ? -11.499 -1.896 -2.213 1.00 96.69 84 GLU A O 1
ATOM 682 N N . GLY A 1 85 ? -10.506 -1.045 -0.387 1.00 94.12 85 GLY A N 1
ATOM 683 C CA . GLY A 1 85 ? -10.745 -2.169 0.505 1.00 94.12 85 GLY A CA 1
ATOM 684 C C . GLY A 1 85 ? -11.313 -1.674 1.827 1.00 94.12 85 GLY A C 1
ATOM 685 O O . GLY A 1 85 ? -10.913 -0.626 2.338 1.00 94.12 85 GLY A O 1
ATOM 686 N N . ARG A 1 86 ? -12.247 -2.431 2.401 1.00 95.44 86 ARG A N 1
ATOM 687 C CA . ARG A 1 86 ? -12.863 -2.118 3.693 1.00 95.44 86 ARG A CA 1
ATOM 688 C C . ARG A 1 86 ? -12.761 -3.316 4.624 1.00 95.44 86 ARG A C 1
ATOM 690 O O . ARG A 1 86 ? -13.010 -4.446 4.211 1.00 95.44 86 ARG A O 1
ATOM 697 N N . SER A 1 87 ? -12.412 -3.070 5.883 1.00 94.00 87 SER A N 1
ATOM 698 C CA . SER A 1 87 ? -12.406 -4.114 6.904 1.00 94.00 87 SER A CA 1
ATOM 699 C C . SER A 1 87 ? -13.829 -4.508 7.297 1.00 94.00 87 SER A C 1
ATOM 701 O O . SER A 1 87 ? -14.793 -3.760 7.101 1.00 94.00 87 SER A O 1
ATOM 703 N N . ARG A 1 88 ? -13.955 -5.662 7.957 1.00 95.94 88 ARG A N 1
ATOM 704 C CA . ARG A 1 88 ? -15.166 -5.955 8.727 1.00 95.94 88 ARG A CA 1
ATOM 705 C C . ARG A 1 88 ? -15.320 -4.901 9.835 1.00 95.94 88 ARG A C 1
ATOM 707 O O . ARG A 1 88 ? -14.306 -4.495 10.414 1.00 95.94 88 ARG A O 1
ATOM 714 N N . PRO A 1 89 ? -16.546 -4.424 10.101 1.00 94.00 89 PRO A N 1
ATOM 715 C CA . PRO A 1 89 ? -16.784 -3.471 11.170 1.00 94.00 89 PRO A CA 1
ATOM 716 C C . PRO A 1 89 ? -16.693 -4.149 12.540 1.00 94.00 89 PRO A C 1
ATOM 718 O O . PRO A 1 89 ? -17.099 -5.298 12.703 1.00 94.00 89 PRO A O 1
ATOM 721 N N 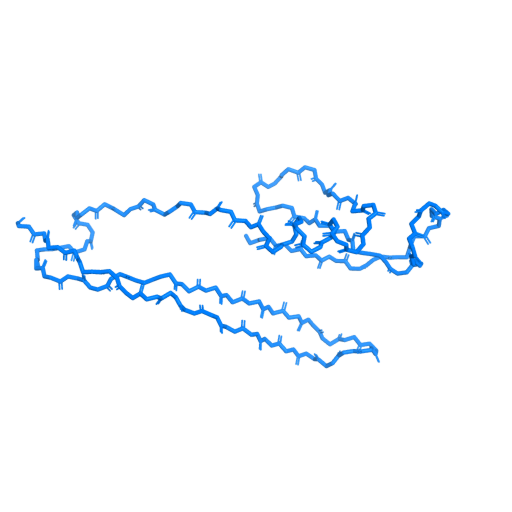. VAL A 1 90 ? -16.217 -3.401 13.530 1.00 92.94 90 VAL A N 1
ATOM 722 C CA . VAL A 1 90 ? -16.239 -3.751 14.952 1.00 92.94 90 VAL A CA 1
ATOM 723 C C . VAL A 1 90 ? -17.255 -2.852 15.650 1.00 92.94 90 VAL A C 1
ATOM 725 O O . VAL A 1 90 ? -17.370 -1.669 15.324 1.00 92.94 90 VAL A O 1
ATOM 728 N N . VAL A 1 91 ? -18.021 -3.413 16.585 1.00 92.25 91 VAL A N 1
ATOM 729 C CA . VAL A 1 91 ? -19.005 -2.663 17.374 1.00 92.25 91 VAL A CA 1
ATOM 730 C C . VAL A 1 91 ? -18.374 -2.257 18.698 1.00 92.25 91 VAL A C 1
ATOM 732 O O . VAL A 1 91 ? -17.872 -3.110 19.424 1.00 92.25 91 VAL A O 1
ATOM 735 N N . VAL A 1 92 ? -18.429 -0.969 19.020 1.00 91.12 92 VAL A N 1
ATOM 736 C CA . VAL A 1 92 ? -17.980 -0.419 20.303 1.00 91.12 92 VAL A CA 1
ATOM 737 C C . VAL A 1 92 ? -19.166 0.255 20.978 1.00 91.12 92 VAL A C 1
ATOM 739 O O . VAL A 1 92 ? -19.960 0.924 20.317 1.00 91.12 92 VAL A O 1
ATOM 742 N N . ARG A 1 93 ? -19.317 0.058 22.288 1.00 90.75 93 ARG A N 1
ATOM 743 C CA . ARG A 1 93 ? -20.358 0.699 23.095 1.00 90.75 93 ARG A CA 1
ATOM 744 C C . ARG A 1 93 ? -19.704 1.653 24.085 1.00 90.75 93 ARG A C 1
ATOM 746 O O . ARG A 1 93 ? -18.743 1.271 24.742 1.00 90.75 93 ARG A O 1
ATOM 753 N N . ILE A 1 94 ? -20.217 2.876 24.149 1.00 89.50 94 ILE A N 1
ATOM 754 C CA . ILE A 1 94 ? -19.719 3.946 25.017 1.00 89.50 94 ILE A CA 1
ATOM 755 C C . ILE A 1 94 ? -20.864 4.367 25.933 1.00 89.50 94 ILE A C 1
ATOM 757 O O . ILE A 1 94 ? -21.960 4.667 25.445 1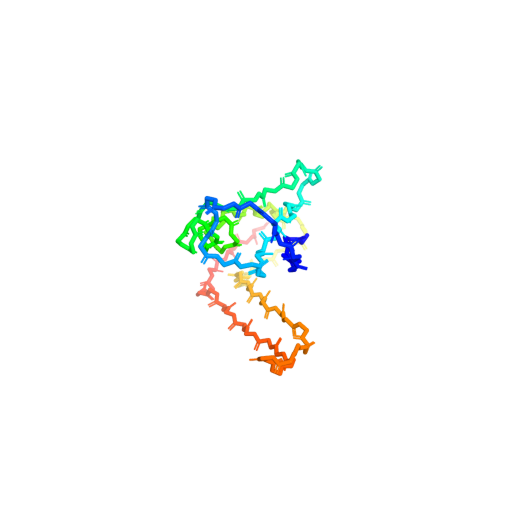.00 89.50 94 ILE A O 1
ATOM 761 N N . GLU A 1 95 ? -20.608 4.337 27.238 1.00 83.19 95 GLU A N 1
ATOM 762 C CA . GLU A 1 95 ? -21.575 4.638 28.304 1.00 83.19 95 GLU A CA 1
ATOM 763 C C . GLU A 1 95 ? -21.556 6.108 28.740 1.00 83.19 95 GLU A C 1
ATOM 765 O O . GLU A 1 95 ? -20.499 6.776 28.680 1.00 83.19 95 GLU A O 1
#

Foldseek 3Di:
DKDWDWDQDPDPQAPDRTFIWIDDPVRDDIDGASYPVSVCCSRPVDDDDDDDDLVVVDAAKDWDKDKDKDWDDDDPVDHTDMDMDIGHTDIDGDD

Nearest PDB structures (foldseek):
  5jzw-assembly1_A  TM=5.300E-01  e=4.146E+00  Aeromonas hydrophila
  7liz-assembly1_A  TM=2.218E-01  e=4.971E+00  Porphyridium purpureum
  7pwo-assembly1_U1  TM=2.859E-01  e=9.669E+00  Giardia lamblia ATCC 50803
  7ezx-assembly1_OO  TM=1.562E-01  e=5.960E+00  Porphyridium purpureum

Solvent-accessible surface area (backbone atoms only — not comparable to full-atom values): 6180 Å² total; per-residue (Å²): 111,69,47,73,46,78,44,81,53,85,61,82,82,44,92,50,50,71,38,62,38,37,37,51,56,84,74,57,78,68,43,72,54,72,43,73,68,47,40,48,41,75,73,68,68,74,88,83,88,83,88,77,63,68,80,81,74,45,71,45,82,44,78,50,62,57,75,50,76,50,73,50,72,65,54,101,88,40,73,59,48,71,53,76,48,71,53,78,68,45,81,48,76,41,128

Mean predicted aligned error: 5.07 Å

pLDDT: mean 90.78, std 4.7, range [74.62, 97.44]

Secondary structure (DSSP, 8-state):
--EEEEEE---TTSS-SEEEEEE-TTSPPPB--SSHHHHHHHHH---------HHHH-SEEEEE--EEEEEE--BTTB--EEEEEEPPPEEEEE-